Protein AF-A0A2V8IZF3-F1 (afdb_monomer)

Radius of gyration: 11.46 Å; Cα contacts (8 Å, |Δi|>4): 64; chains: 1; bounding box: 27×19×30 Å

pLDDT: mean 77.33, std 10.89, range [47.0, 90.44]

Structure (mmCIF, N/CA/C/O backbone):
data_AF-A0A2V8IZF3-F1
#
_entry.id   AF-A0A2V8IZF3-F1
#
loop_
_atom_site.group_PDB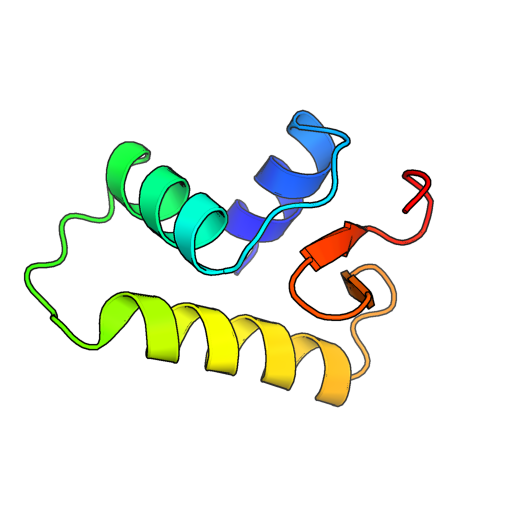
_atom_site.id
_atom_site.type_symbol
_atom_site.label_atom_id
_atom_site.label_alt_id
_atom_site.label_comp_id
_atom_site.label_asym_id
_atom_site.label_entity_id
_atom_site.label_seq_id
_atom_site.pdbx_PDB_ins_code
_atom_site.Cartn_x
_atom_site.Cartn_y
_atom_site.Cartn_z
_atom_site.occupancy
_atom_site.B_iso_or_equiv
_atom_site.auth_seq_id
_atom_site.auth_comp_id
_atom_site.auth_asym_id
_atom_site.auth_atom_id
_atom_site.pdbx_PDB_model_num
ATOM 1 N N . MET A 1 1 ? -4.233 -9.911 -0.097 1.00 55.25 1 MET A N 1
ATOM 2 C CA . MET A 1 1 ? -3.250 -9.106 -0.861 1.00 55.25 1 MET A CA 1
ATOM 3 C C . MET A 1 1 ? -3.641 -8.948 -2.329 1.00 55.25 1 MET A C 1
ATOM 5 O O . MET A 1 1 ? -3.515 -7.843 -2.836 1.00 55.25 1 MET A O 1
ATOM 9 N N . GLU A 1 2 ? -4.205 -9.975 -2.974 1.00 59.84 2 GLU A N 1
ATOM 10 C CA . GLU A 1 2 ? -4.708 -9.934 -4.366 1.00 59.84 2 GLU A CA 1
ATOM 11 C C . GLU A 1 2 ? -5.590 -8.717 -4.720 1.00 59.84 2 GLU A C 1
ATOM 13 O O . GLU A 1 2 ? -5.440 -8.115 -5.783 1.00 59.84 2 GLU A O 1
ATOM 18 N N . ALA A 1 3 ? -6.465 -8.283 -3.806 1.00 61.00 3 ALA A N 1
ATOM 19 C CA . ALA A 1 3 ? -7.363 -7.146 -4.034 1.00 61.00 3 ALA A CA 1
ATOM 20 C C . ALA A 1 3 ? -6.634 -5.804 -4.254 1.00 61.00 3 ALA A C 1
ATOM 22 O O . ALA A 1 3 ? -7.097 -4.976 -5.039 1.00 61.00 3 ALA A O 1
ATOM 23 N N . ALA A 1 4 ? -5.488 -5.592 -3.597 1.00 59.50 4 ALA A N 1
ATOM 24 C CA . ALA A 1 4 ? -4.718 -4.354 -3.726 1.00 59.50 4 ALA A CA 1
ATOM 25 C C . ALA A 1 4 ? -3.991 -4.281 -5.078 1.00 59.50 4 ALA A C 1
ATOM 27 O O . ALA A 1 4 ? -3.978 -3.231 -5.717 1.00 59.50 4 ALA A O 1
ATOM 28 N N . LYS A 1 5 ? -3.457 -5.414 -5.556 1.00 62.34 5 LYS A N 1
ATOM 29 C CA . LYS A 1 5 ? -2.809 -5.511 -6.872 1.00 62.34 5 LYS A CA 1
ATOM 30 C C . LYS A 1 5 ? -3.801 -5.306 -8.012 1.00 62.34 5 LYS A C 1
ATOM 32 O O . LYS A 1 5 ? -3.527 -4.543 -8.935 1.00 62.34 5 LYS A O 1
ATOM 37 N N . ARG A 1 6 ? -4.980 -5.939 -7.925 1.00 65.75 6 ARG A N 1
ATOM 38 C CA . ARG A 1 6 ? -6.050 -5.783 -8.924 1.00 65.75 6 ARG A CA 1
ATOM 39 C C . ARG A 1 6 ? -6.508 -4.329 -9.028 1.00 65.75 6 ARG A C 1
ATOM 41 O O . ARG A 1 6 ? -6.667 -3.822 -10.129 1.00 65.75 6 ARG A O 1
ATOM 48 N N . TRP A 1 7 ? -6.626 -3.642 -7.892 1.00 63.06 7 TRP A N 1
ATOM 49 C CA . TRP A 1 7 ? -6.981 -2.226 -7.872 1.00 63.06 7 TRP A CA 1
ATOM 50 C C . TRP A 1 7 ? -5.903 -1.320 -8.468 1.00 63.06 7 TRP A C 1
ATOM 52 O O . TRP A 1 7 ? -6.217 -0.440 -9.264 1.00 63.06 7 TRP A O 1
ATOM 62 N N . LEU A 1 8 ? -4.631 -1.543 -8.127 1.00 61.69 8 LEU A N 1
ATOM 63 C CA . LEU A 1 8 ? -3.535 -0.774 -8.715 1.00 61.69 8 LEU A CA 1
ATOM 6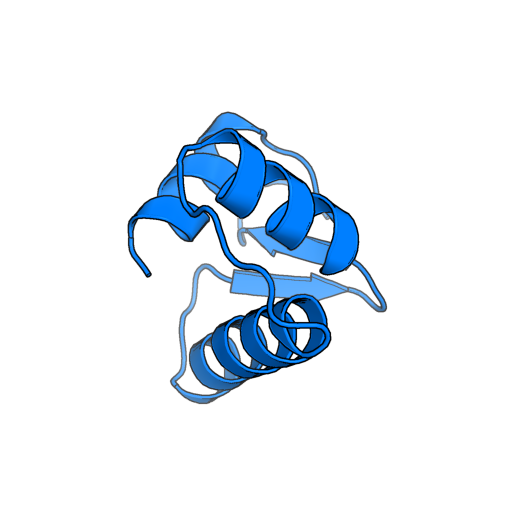4 C C . LEU A 1 8 ? -3.455 -0.971 -10.242 1.00 61.69 8 LEU A C 1
ATOM 66 O O . LEU A 1 8 ? -3.191 -0.004 -10.954 1.00 61.69 8 LEU A O 1
ATOM 70 N N . ARG A 1 9 ? -3.755 -2.179 -10.754 1.00 64.94 9 ARG A N 1
ATOM 71 C CA . ARG A 1 9 ? -3.885 -2.425 -12.204 1.00 64.94 9 ARG A CA 1
ATOM 72 C C . ARG A 1 9 ? -5.075 -1.685 -12.821 1.00 64.94 9 ARG A C 1
ATOM 74 O O . ARG A 1 9 ? -4.925 -1.131 -13.901 1.00 64.94 9 ARG A O 1
ATOM 81 N N . GLU A 1 10 ? -6.228 -1.653 -12.150 1.00 62.78 10 GLU A N 1
ATOM 82 C CA . GLU A 1 10 ? -7.435 -0.950 -12.625 1.00 62.78 10 GLU A CA 1
ATOM 83 C C . GLU A 1 10 ? -7.280 0.579 -12.632 1.00 62.78 10 GLU A C 1
ATOM 85 O O . GLU A 1 10 ? -7.846 1.251 -13.488 1.00 62.78 10 GLU A O 1
ATOM 90 N N . GLN A 1 11 ? -6.540 1.149 -11.676 1.00 64.62 11 GLN A N 1
ATOM 91 C CA . GLN A 1 11 ? -6.410 2.604 -11.535 1.00 64.62 11 GLN A CA 1
ATOM 92 C C . GLN A 1 11 ? -5.327 3.221 -12.417 1.00 64.62 11 GLN A C 1
ATOM 94 O O . GLN A 1 11 ? -5.400 4.413 -12.718 1.00 64.62 11 GLN A O 1
ATOM 99 N N . GLY A 1 12 ? -4.301 2.449 -12.785 1.00 62.22 12 GLY A N 1
ATOM 100 C CA . GLY A 1 12 ? -3.251 2.895 -13.699 1.00 62.22 12 GLY A CA 1
ATOM 101 C C . GLY A 1 12 ? -2.415 4.093 -13.223 1.00 62.22 12 GLY A C 1
ATOM 102 O O . GLY A 1 12 ? -1.730 4.708 -14.034 1.00 62.22 12 GLY A O 1
ATOM 103 N N . LYS A 1 13 ? -2.492 4.471 -11.938 1.00 69.12 13 LYS A N 1
ATOM 104 C CA . LYS A 1 13 ? -1.843 5.669 -11.384 1.00 69.12 13 LYS A CA 1
ATOM 105 C C . LYS A 1 13 ? -1.164 5.370 -10.046 1.00 69.12 13 LYS A C 1
ATOM 107 O O . LYS A 1 13 ? -1.756 4.656 -9.232 1.00 69.12 13 LYS A O 1
ATOM 112 N N . PRO A 1 14 ? 0.019 5.948 -9.779 1.00 77.06 14 PRO A N 1
ATOM 113 C CA . PRO A 1 14 ? 0.655 5.860 -8.472 1.00 77.06 14 PRO A CA 1
ATOM 114 C C . PRO A 1 14 ? -0.201 6.522 -7.385 1.00 77.06 14 PRO A C 1
ATOM 116 O O . PRO A 1 14 ? -0.798 7.574 -7.614 1.00 77.06 14 PRO A O 1
ATOM 119 N N . ARG A 1 15 ? -0.264 5.924 -6.192 1.00 82.88 15 ARG A N 1
ATOM 120 C CA . ARG A 1 15 ? -1.103 6.392 -5.075 1.00 82.88 15 ARG A CA 1
ATOM 121 C C . ARG A 1 15 ? -0.370 6.344 -3.748 1.00 82.88 15 ARG A C 1
ATOM 123 O O . ARG A 1 15 ? 0.506 5.514 -3.525 1.00 82.88 15 ARG A O 1
ATOM 130 N N . THR A 1 16 ? -0.745 7.222 -2.832 1.00 87.88 16 THR A N 1
ATOM 131 C CA . THR A 1 16 ? -0.212 7.208 -1.469 1.00 87.88 16 THR A CA 1
ATOM 132 C C . THR A 1 16 ? -0.791 6.053 -0.651 1.00 87.88 16 THR A C 1
ATOM 134 O O . THR A 1 16 ? -1.880 5.549 -0.926 1.00 87.88 16 THR A O 1
ATOM 137 N N . THR A 1 17 ? -0.095 5.660 0.419 1.00 88.12 17 THR A N 1
ATOM 138 C CA . THR A 1 17 ? -0.612 4.668 1.380 1.00 88.12 17 THR A CA 1
ATOM 139 C C . THR A 1 17 ? -1.997 5.051 1.913 1.00 88.12 17 THR A C 1
ATOM 141 O O . THR A 1 17 ? -2.846 4.183 2.091 1.00 88.12 17 THR A O 1
ATOM 144 N N . SER A 1 18 ? -2.232 6.341 2.172 1.00 86.94 18 SER A N 1
ATOM 145 C CA . SER A 1 18 ? -3.512 6.836 2.688 1.00 86.94 18 SER A CA 1
ATOM 146 C C . SER A 1 18 ? -4.646 6.653 1.683 1.00 86.94 18 SER A C 1
ATOM 148 O O . SER A 1 18 ? -5.719 6.203 2.072 1.00 86.94 18 SER A O 1
ATOM 150 N N . GLU A 1 19 ? -4.405 6.941 0.401 1.00 85.94 19 GLU A N 1
ATOM 151 C CA . GLU A 1 19 ? -5.388 6.706 -0.664 1.00 85.94 19 GLU A CA 1
ATOM 152 C C . GLU A 1 19 ? -5.690 5.214 -0.813 1.00 85.94 19 GLU A C 1
ATOM 154 O O . GLU A 1 19 ? -6.853 4.824 -0.807 1.00 85.94 19 GLU A O 1
ATOM 159 N N . ILE A 1 20 ? -4.654 4.369 -0.843 1.00 85.81 20 ILE A N 1
ATOM 160 C CA . ILE A 1 20 ? -4.818 2.910 -0.915 1.00 85.81 20 ILE A CA 1
ATOM 161 C C . ILE A 1 20 ? -5.634 2.405 0.279 1.00 85.81 20 ILE A C 1
ATOM 163 O O . ILE A 1 20 ? -6.550 1.603 0.118 1.00 85.81 20 ILE A O 1
ATOM 167 N N . ALA A 1 21 ? -5.340 2.892 1.485 1.00 86.62 21 ALA A N 1
ATOM 168 C CA . ALA A 1 21 ? -6.091 2.536 2.678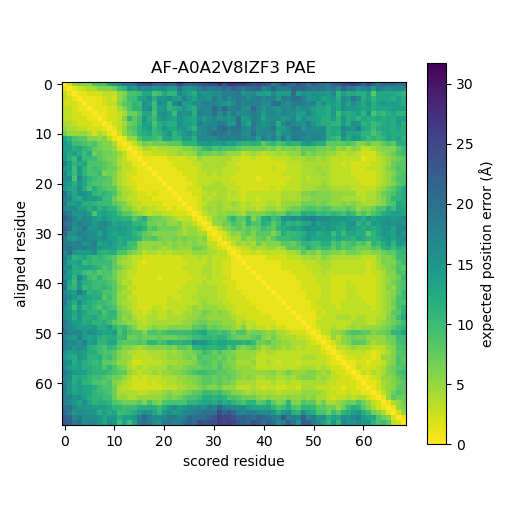 1.00 86.62 21 ALA A CA 1
ATOM 169 C C . ALA A 1 21 ? -7.554 3.010 2.607 1.00 86.62 21 ALA A C 1
ATOM 171 O O . ALA A 1 21 ? -8.444 2.253 2.990 1.00 86.62 21 ALA A O 1
ATOM 172 N N . SER A 1 22 ? -7.825 4.220 2.104 1.00 85.62 22 SER A N 1
ATOM 173 C CA . SER A 1 22 ? -9.201 4.705 1.915 1.00 85.62 22 SER A CA 1
ATOM 174 C C . SER A 1 22 ? -9.972 3.794 0.971 1.00 85.62 22 SER A C 1
ATOM 176 O O . SER A 1 22 ? -11.035 3.296 1.329 1.00 85.62 22 SER A O 1
ATOM 178 N N . THR A 1 23 ? -9.386 3.453 -0.176 1.00 83.00 23 THR A N 1
ATOM 179 C CA . THR A 1 23 ? -10.046 2.580 -1.148 1.00 83.00 23 THR A CA 1
ATOM 180 C C . THR A 1 23 ? -10.266 1.166 -0.611 1.00 83.00 23 THR A C 1
ATOM 182 O O . THR A 1 23 ? -11.310 0.569 -0.866 1.00 83.00 23 THR A O 1
ATOM 185 N N . ILE A 1 24 ? -9.333 0.612 0.174 1.00 82.62 24 ILE A N 1
ATOM 186 C CA . ILE A 1 24 ? -9.547 -0.694 0.819 1.00 82.62 24 ILE A CA 1
ATOM 187 C C . ILE A 1 24 ? -10.738 -0.632 1.791 1.00 82.62 24 ILE A C 1
ATOM 189 O O . ILE A 1 24 ? -11.518 -1.582 1.847 1.00 82.62 24 ILE A O 1
ATOM 193 N N . ARG A 1 25 ? -10.917 0.481 2.518 1.00 81.88 25 ARG A N 1
ATOM 194 C CA . ARG A 1 25 ? -12.096 0.681 3.378 1.00 81.88 25 ARG A CA 1
ATOM 195 C C . ARG A 1 25 ? -13.380 0.800 2.567 1.00 81.88 25 ARG A C 1
ATOM 197 O O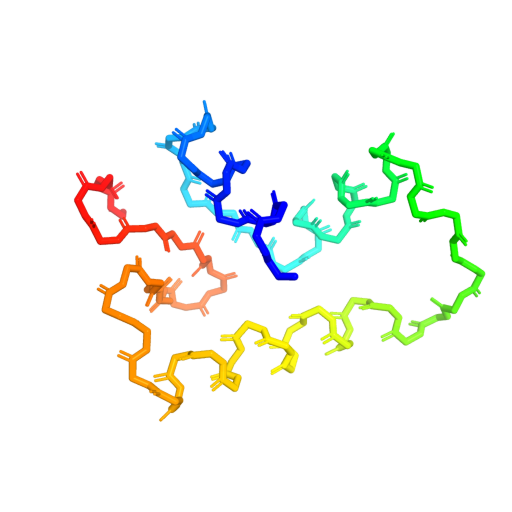 . ARG A 1 25 ? -14.342 0.103 2.864 1.00 81.88 25 ARG A O 1
ATOM 204 N N . GLU A 1 26 ? -13.375 1.634 1.532 1.00 79.38 26 GLU A N 1
ATOM 205 C CA . GLU A 1 26 ? -14.524 1.860 0.643 1.00 79.38 26 GLU A CA 1
ATOM 206 C C . GLU A 1 26 ? -14.973 0.576 -0.070 1.00 79.38 26 GLU A C 1
ATOM 208 O O . GLU A 1 26 ? -16.157 0.392 -0.327 1.00 79.38 26 GLU A O 1
ATOM 213 N N . ARG A 1 27 ? -14.047 -0.355 -0.338 1.00 75.44 27 ARG A N 1
ATOM 214 C CA . ARG A 1 27 ? -14.334 -1.670 -0.937 1.00 75.44 27 ARG A CA 1
ATOM 215 C C . ARG A 1 27 ? -14.837 -2.727 0.059 1.00 75.44 27 ARG A C 1
ATOM 217 O O . ARG A 1 27 ? -14.926 -3.896 -0.306 1.00 75.44 27 ARG A O 1
ATOM 224 N N . GLY A 1 28 ? -15.176 -2.340 1.290 1.00 71.19 28 GLY A N 1
ATOM 225 C CA . GLY A 1 28 ? -15.868 -3.204 2.255 1.00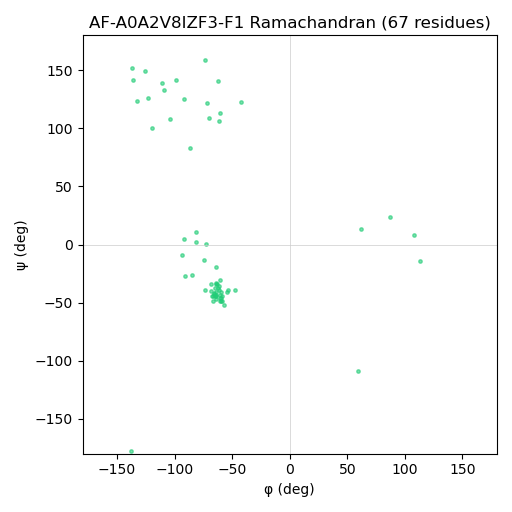 71.19 28 GLY A CA 1
ATOM 226 C C . GLY A 1 28 ? -15.020 -3.697 3.429 1.00 71.19 28 GLY A C 1
ATOM 227 O O . GLY A 1 28 ? -15.492 -4.517 4.211 1.00 71.19 28 GLY A O 1
ATOM 228 N N . VAL A 1 29 ? -13.786 -3.205 3.601 1.00 71.94 29 VAL A N 1
ATOM 229 C CA . VAL A 1 29 ? -13.021 -3.455 4.835 1.00 71.94 29 VAL A CA 1
ATOM 230 C C . VAL A 1 29 ? -13.377 -2.387 5.865 1.00 71.94 29 VAL A C 1
ATOM 232 O O . VAL A 1 29 ? -12.670 -1.391 6.042 1.00 71.94 29 VAL A O 1
ATOM 235 N N . GLU A 1 30 ? -14.480 -2.596 6.577 1.00 68.88 30 GLU A N 1
ATOM 236 C CA . GLU A 1 30 ? -14.830 -1.753 7.717 1.00 68.88 30 GLU A CA 1
ATOM 237 C C . GLU A 1 30 ? -13.867 -2.024 8.876 1.00 68.88 30 GLU A C 1
ATOM 239 O O . GLU A 1 30 ? -13.877 -3.071 9.521 1.00 68.88 30 GLU A O 1
ATOM 244 N N . THR A 1 31 ? -12.986 -1.065 9.152 1.00 75.25 31 THR A N 1
ATOM 245 C CA . THR A 1 31 ? -12.036 -1.157 10.260 1.00 75.25 31 THR A CA 1
ATOM 246 C C . THR A 1 31 ? -12.021 0.130 11.064 1.00 75.25 31 THR A C 1
ATOM 248 O O . THR A 1 31 ? -11.734 1.214 10.557 1.00 75.25 31 THR A O 1
ATOM 251 N N . LYS A 1 32 ? -12.283 -0.001 12.367 1.00 76.88 32 LYS A N 1
ATOM 252 C CA . LYS A 1 32 ? -12.193 1.096 13.344 1.00 76.88 32 LYS A CA 1
ATOM 253 C C . LYS A 1 32 ? -10.752 1.338 13.815 1.00 76.88 32 LYS A C 1
ATOM 255 O O . LYS A 1 32 ? -10.505 2.183 14.674 1.00 76.88 32 LYS A O 1
ATOM 260 N N . SER A 1 33 ? -9.782 0.590 13.280 1.00 79.25 33 SER A N 1
ATOM 261 C CA . SER A 1 33 ? -8.390 0.671 13.713 1.00 79.25 33 SER A CA 1
ATOM 262 C C . SER A 1 33 ? -7.732 1.972 13.258 1.00 79.25 33 SER A C 1
ATOM 264 O O . SER A 1 33 ? -7.579 2.240 12.062 1.00 79.25 33 SER A O 1
ATOM 266 N N . LYS A 1 34 ? -7.230 2.743 14.229 1.00 80.25 34 LYS A N 1
ATOM 267 C CA . LYS A 1 34 ? -6.370 3.913 13.982 1.00 80.25 34 LYS A CA 1
ATOM 268 C C . LYS A 1 34 ? -5.033 3.530 13.334 1.00 80.25 34 LYS A C 1
ATOM 270 O O . LYS A 1 34 ? -4.385 4.372 12.725 1.00 80.25 34 LYS A O 1
ATOM 275 N N . ARG A 1 35 ? -4.624 2.258 13.436 1.00 86.50 35 ARG A N 1
ATOM 276 C CA . ARG A 1 35 ? -3.366 1.736 12.874 1.00 86.50 35 ARG A CA 1
ATOM 277 C C . ARG A 1 35 ? -3.507 1.178 11.461 1.00 86.50 35 ARG A C 1
ATOM 279 O O . ARG A 1 35 ? -2.535 0.672 10.918 1.00 86.50 35 ARG A O 1
ATOM 286 N N . PHE A 1 36 ? -4.680 1.303 10.847 1.00 86.19 36 PHE A N 1
ATOM 287 C CA . PHE A 1 36 ? -4.936 0.699 9.546 1.00 86.19 36 PHE A CA 1
ATOM 288 C C . PHE A 1 36 ? -3.995 1.194 8.437 1.00 86.19 36 PHE A C 1
ATOM 290 O O . PHE A 1 36 ? -3.414 0.380 7.728 1.00 86.19 36 PHE A O 1
ATOM 297 N N . VAL A 1 37 ? -3.773 2.508 8.324 1.00 87.69 37 VAL A N 1
ATOM 298 C CA . VAL A 1 37 ? -2.843 3.077 7.327 1.00 87.69 37 VAL A CA 1
ATOM 299 C C . VAL A 1 37 ? -1.401 2.566 7.536 1.00 87.69 37 VAL A C 1
ATOM 301 O O . VAL A 1 37 ? -0.814 2.074 6.572 1.00 87.69 37 VAL A O 1
ATOM 304 N N . PRO A 1 38 ? -0.830 2.583 8.763 1.00 89.56 38 PRO A N 1
ATOM 305 C CA . PRO A 1 38 ? 0.444 1.918 9.053 1.00 89.56 38 PR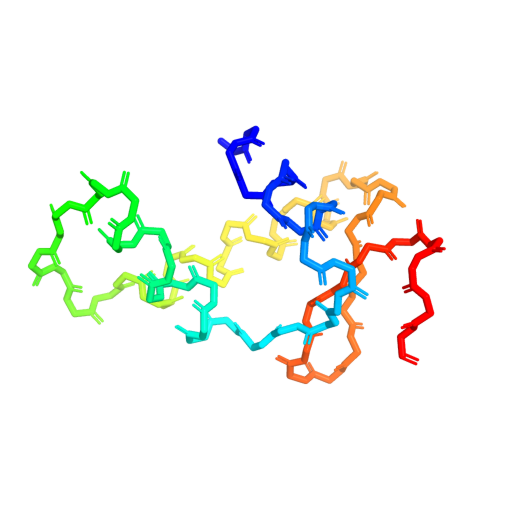O A CA 1
ATOM 306 C C . PRO A 1 38 ? 0.483 0.430 8.683 1.00 89.56 38 PRO A C 1
ATOM 308 O O . PRO A 1 38 ? 1.484 -0.042 8.149 1.00 89.56 38 PRO A O 1
ATOM 311 N N . THR A 1 39 ? -0.596 -0.315 8.933 1.00 89.38 39 THR A N 1
ATOM 312 C CA . THR A 1 39 ? -0.686 -1.732 8.558 1.00 89.38 39 THR A CA 1
ATOM 313 C C . THR A 1 39 ? -0.644 -1.910 7.041 1.00 89.38 39 THR A C 1
ATOM 315 O O . THR A 1 39 ? 0.097 -2.763 6.556 1.00 89.38 39 THR A O 1
ATOM 318 N N . VAL A 1 40 ? -1.373 -1.087 6.281 1.00 88.31 40 VAL A N 1
ATOM 319 C CA . VAL A 1 40 ? -1.334 -1.090 4.807 1.00 88.31 40 VAL A CA 1
ATOM 320 C C . VAL A 1 40 ? 0.075 -0.775 4.303 1.00 88.31 40 VAL A C 1
ATOM 322 O O . VAL A 1 40 ? 0.578 -1.481 3.433 1.00 88.31 40 VAL A O 1
ATOM 325 N N . TYR A 1 41 ? 0.754 0.213 4.894 1.00 89.12 41 TYR A N 1
ATOM 326 C CA . TYR A 1 41 ? 2.152 0.511 4.573 1.00 89.12 41 TYR A CA 1
ATOM 327 C C . TYR A 1 41 ? 3.061 -0.703 4.789 1.00 89.12 41 TYR A C 1
ATOM 329 O O . TYR A 1 41 ? 3.790 -1.084 3.878 1.00 89.12 41 TYR A O 1
ATOM 337 N N . ALA A 1 42 ? 3.007 -1.317 5.975 1.00 90.44 42 ALA A N 1
ATOM 338 C CA . ALA A 1 42 ? 3.851 -2.462 6.308 1.00 90.44 42 ALA A CA 1
ATOM 339 C C . ALA A 1 42 ? 3.579 -3.650 5.374 1.00 90.44 42 ALA A C 1
ATOM 341 O O . ALA A 1 42 ? 4.504 -4.296 4.901 1.00 90.44 42 ALA A O 1
ATOM 342 N N . THR A 1 43 ? 2.309 -3.876 5.039 1.00 88.62 43 THR A N 1
ATOM 343 C CA . THR A 1 43 ? 1.869 -4.911 4.095 1.00 88.62 43 THR A CA 1
ATOM 344 C C . THR A 1 43 ? 2.498 -4.716 2.713 1.00 88.62 43 THR A C 1
ATOM 346 O O . THR A 1 43 ? 3.062 -5.655 2.156 1.00 88.62 43 THR A O 1
ATOM 349 N N . LEU A 1 44 ? 2.440 -3.495 2.171 1.00 86.38 44 LEU A N 1
ATOM 350 C CA . LEU A 1 44 ? 3.023 -3.161 0.867 1.00 86.38 44 LEU A CA 1
ATOM 351 C C . LEU A 1 44 ? 4.556 -3.198 0.899 1.00 86.38 44 LEU A C 1
ATOM 353 O O . LEU A 1 44 ? 5.190 -3.696 -0.026 1.00 86.38 44 LEU A O 1
ATOM 357 N N . HIS A 1 45 ? 5.163 -2.707 1.978 1.00 88.19 45 HIS A N 1
ATOM 358 C CA . HIS A 1 45 ? 6.613 -2.705 2.135 1.00 88.19 45 HIS A CA 1
ATOM 359 C C . HIS A 1 45 ? 7.183 -4.122 2.214 1.00 88.19 45 HIS A C 1
ATOM 361 O O . HIS A 1 45 ? 8.152 -4.431 1.522 1.00 88.19 45 HIS A O 1
ATOM 367 N N . ASN A 1 46 ? 6.536 -4.994 2.987 1.00 88.81 46 ASN A N 1
ATOM 368 C CA . ASN A 1 46 ? 6.921 -6.394 3.099 1.00 88.81 46 ASN A CA 1
ATOM 369 C C . ASN A 1 46 ? 6.766 -7.130 1.763 1.00 88.81 46 ASN A C 1
ATOM 371 O O . ASN A 1 46 ? 7.582 -7.990 1.465 1.00 88.81 46 ASN A O 1
ATOM 375 N N . ALA A 1 47 ? 5.775 -6.777 0.936 1.00 83.81 47 ALA A N 1
ATOM 376 C CA . ALA A 1 47 ? 5.634 -7.353 -0.401 1.00 83.81 47 ALA A CA 1
ATOM 377 C C . ALA A 1 47 ? 6.827 -7.002 -1.311 1.00 83.81 47 ALA A C 1
ATOM 379 O O . ALA A 1 47 ? 7.379 -7.891 -1.953 1.00 83.81 47 ALA A O 1
ATOM 380 N N . ILE A 1 48 ? 7.295 -5.744 -1.304 1.00 85.06 48 ILE A N 1
ATOM 381 C CA . ILE A 1 48 ? 8.524 -5.365 -2.031 1.00 85.06 48 ILE A CA 1
ATOM 382 C C . ILE A 1 48 ? 9.727 -6.150 -1.502 1.00 85.06 48 ILE A C 1
ATOM 384 O O . ILE A 1 48 ? 10.500 -6.686 -2.291 1.00 85.06 48 ILE A O 1
ATOM 388 N N . GLN A 1 49 ? 9.887 -6.239 -0.177 1.00 85.38 49 GLN A N 1
ATOM 389 C CA . GLN A 1 49 ? 11.001 -6.984 0.423 1.00 85.38 49 GLN A CA 1
ATOM 390 C C . GLN A 1 49 ? 10.952 -8.483 0.110 1.00 85.38 49 GLN A C 1
ATOM 392 O O . GLN A 1 49 ? 11.996 -9.100 -0.069 1.00 85.38 49 GLN A O 1
ATOM 397 N N . ALA A 1 50 ? 9.753 -9.054 -0.010 1.00 85.75 50 ALA A N 1
ATOM 398 C CA . ALA A 1 50 ? 9.542 -10.432 -0.442 1.00 85.75 50 ALA A CA 1
ATO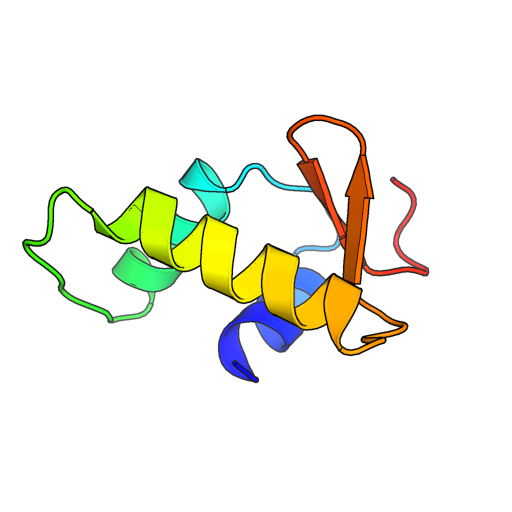M 399 C C . ALA A 1 50 ? 9.801 -10.647 -1.947 1.00 85.75 50 ALA A C 1
ATOM 401 O O . ALA A 1 50 ? 9.662 -11.767 -2.433 1.00 85.75 50 ALA A O 1
ATOM 402 N N . GLY A 1 51 ? 10.186 -9.599 -2.682 1.00 80.19 51 GLY A N 1
ATOM 403 C CA . GLY A 1 51 ? 10.571 -9.684 -4.086 1.00 80.19 51 GLY A CA 1
ATOM 404 C C . GLY A 1 51 ? 9.407 -9.566 -5.063 1.00 80.19 51 GLY A C 1
ATOM 405 O O . GLY A 1 51 ? 9.532 -10.050 -6.182 1.00 80.19 51 GLY A O 1
ATOM 406 N N . ASP A 1 52 ? 8.289 -8.945 -4.672 1.00 79.06 52 ASP A N 1
ATOM 407 C CA . ASP A 1 52 ? 7.154 -8.715 -5.569 1.00 79.06 52 ASP A CA 1
ATOM 408 C C . ASP A 1 52 ? 7.575 -7.822 -6.753 1.00 79.06 52 ASP A C 1
ATOM 410 O O . ASP A 1 52 ? 7.782 -6.618 -6.573 1.00 79.06 52 ASP A O 1
ATOM 414 N N . PRO A 1 53 ? 7.727 -8.380 -7.969 1.00 73.31 53 PRO A N 1
ATOM 415 C CA . PRO A 1 53 ? 8.337 -7.664 -9.086 1.00 73.31 53 PRO A CA 1
ATOM 416 C C . PRO A 1 53 ? 7.405 -6.600 -9.670 1.00 73.31 53 PRO A C 1
ATOM 418 O O . PRO A 1 53 ? 7.843 -5.767 -10.467 1.00 73.31 53 PRO A O 1
ATOM 421 N N . GLU A 1 54 ? 6.125 -6.637 -9.300 1.00 78.88 54 GLU A N 1
ATO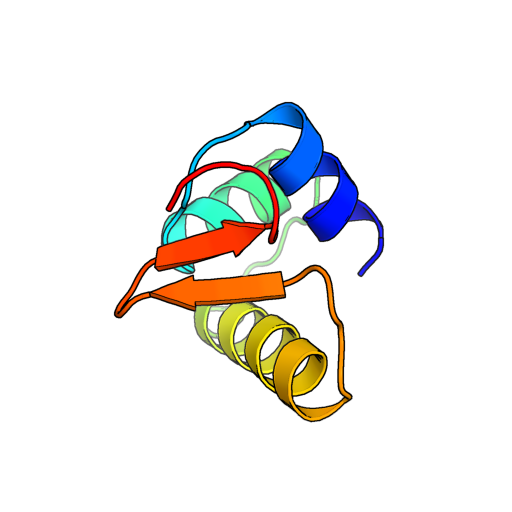M 422 C CA . GLU A 1 54 ? 5.108 -5.738 -9.816 1.00 78.88 54 GLU A CA 1
ATOM 423 C C . GLU A 1 54 ? 4.960 -4.488 -8.964 1.00 78.88 54 GLU A C 1
ATOM 425 O O . GLU A 1 54 ? 4.567 -3.466 -9.503 1.00 78.88 54 GLU A O 1
ATOM 430 N N . LEU A 1 55 ? 5.266 -4.522 -7.666 1.00 81.00 55 LEU A N 1
ATOM 431 C CA . LEU A 1 55 ? 5.042 -3.385 -6.777 1.00 81.00 55 LEU A CA 1
ATOM 432 C C . LEU A 1 55 ? 6.288 -2.498 -6.704 1.00 81.00 55 LEU A C 1
ATOM 434 O O . LEU A 1 55 ? 7.375 -2.947 -6.353 1.00 81.00 55 LEU A O 1
ATOM 438 N N . VAL A 1 56 ? 6.123 -1.208 -6.984 1.00 83.31 56 VAL A N 1
ATOM 439 C CA . VAL A 1 56 ? 7.208 -0.221 -6.914 1.00 83.31 56 VAL A CA 1
ATOM 440 C C . VAL A 1 56 ? 6.817 0.940 -6.017 1.00 83.31 56 VAL A C 1
ATOM 442 O O . VAL A 1 56 ? 5.646 1.310 -5.914 1.00 83.31 56 VAL A O 1
ATOM 445 N N . ARG A 1 57 ? 7.812 1.539 -5.362 1.00 83.81 57 ARG A N 1
ATOM 446 C CA . ARG A 1 57 ? 7.625 2.714 -4.512 1.00 83.81 57 ARG A CA 1
ATOM 447 C C . ARG A 1 57 ? 8.509 3.856 -4.996 1.00 83.81 57 ARG A C 1
ATOM 449 O O . ARG A 1 57 ? 9.722 3.696 -5.072 1.00 83.81 57 ARG A O 1
ATOM 456 N N . ASN A 1 58 ? 7.903 5.015 -5.240 1.00 82.38 58 ASN A N 1
ATOM 457 C CA . ASN A 1 58 ? 8.594 6.265 -5.543 1.00 82.38 58 ASN A CA 1
ATOM 458 C C . ASN A 1 58 ? 8.245 7.309 -4.473 1.00 82.38 58 ASN A C 1
ATOM 460 O O . ASN A 1 58 ? 7.152 7.881 -4.452 1.00 82.38 58 ASN A O 1
ATOM 464 N N . GLY A 1 59 ? 9.146 7.501 -3.509 1.00 84.19 59 GLY A N 1
ATOM 465 C CA . GLY A 1 59 ? 8.916 8.383 -2.365 1.00 84.19 59 GLY A CA 1
ATOM 466 C C . GLY A 1 59 ? 7.701 7.965 -1.523 1.00 84.19 59 GLY A C 1
ATOM 467 O O . GLY A 1 59 ? 7.739 6.971 -0.788 1.00 84.19 59 GLY A O 1
ATOM 468 N N . LYS A 1 60 ? 6.622 8.755 -1.593 1.00 84.19 60 LYS A N 1
ATOM 469 C CA . LYS A 1 60 ? 5.351 8.501 -0.882 1.00 84.19 60 LYS A CA 1
ATOM 470 C C . LYS A 1 60 ? 4.325 7.729 -1.718 1.00 84.19 60 LYS A C 1
ATOM 472 O O . LYS A 1 60 ? 3.290 7.344 -1.175 1.00 84.19 60 LYS A O 1
ATOM 477 N N . LEU A 1 61 ? 4.595 7.531 -3.007 1.00 85.12 61 LEU A N 1
ATOM 478 C CA . LEU A 1 61 ? 3.685 6.901 -3.953 1.00 85.12 61 LEU A CA 1
ATOM 479 C C . LEU A 1 61 ? 4.043 5.429 -4.152 1.00 85.12 61 LEU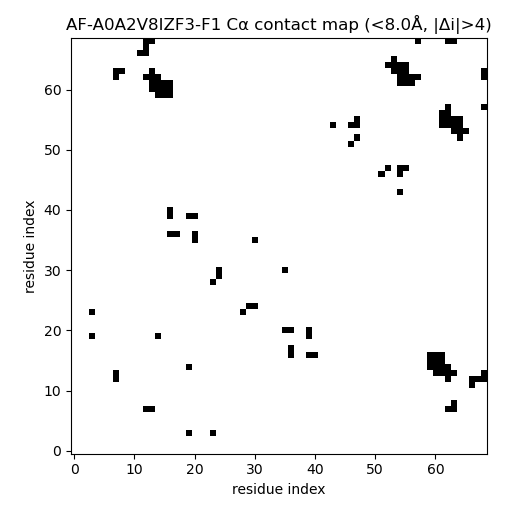 A C 1
ATOM 481 O O . LEU A 1 61 ? 5.216 5.059 -4.226 1.00 85.12 61 LEU A O 1
ATOM 485 N N . TRP A 1 62 ? 3.010 4.609 -4.263 1.00 85.25 62 TRP A N 1
ATOM 486 C CA . TRP A 1 62 ? 3.057 3.207 -4.645 1.00 85.25 62 TRP A CA 1
ATOM 487 C C . TRP A 1 62 ? 2.465 3.069 -6.037 1.00 85.25 62 TRP A C 1
ATOM 489 O O . TRP A 1 62 ? 1.394 3.610 -6.307 1.00 85.25 62 TRP A O 1
ATOM 499 N N . GLY A 1 63 ? 3.148 2.341 -6.905 1.00 82.62 63 GLY A N 1
ATOM 500 C CA . GLY A 1 63 ? 2.710 2.071 -8.267 1.00 82.62 63 GLY A CA 1
ATOM 501 C C . GLY A 1 63 ? 2.966 0.622 -8.646 1.00 82.62 63 GLY A C 1
ATOM 502 O O . GLY A 1 63 ? 3.454 -0.171 -7.833 1.00 82.62 63 GLY A O 1
ATOM 503 N N . LEU A 1 64 ? 2.649 0.294 -9.897 1.00 79.31 64 LEU A N 1
ATOM 504 C CA . LEU A 1 64 ? 2.998 -0.990 -10.488 1.00 79.31 64 LEU A CA 1
ATOM 505 C C . LEU A 1 64 ? 4.065 -0.821 -11.566 1.00 79.31 64 LEU A C 1
ATOM 507 O O . LEU A 1 64 ? 3.996 0.096 -12.381 1.00 79.31 64 LEU A O 1
ATOM 511 N N . LYS A 1 65 ? 5.038 -1.731 -11.597 1.00 66.50 65 LYS A N 1
ATOM 512 C CA . LYS A 1 65 ? 6.071 -1.798 -12.628 1.00 66.50 65 LYS A CA 1
ATOM 513 C C . LYS A 1 65 ? 5.394 -2.028 -13.987 1.00 66.50 65 LYS A C 1
ATOM 515 O O . LYS A 1 65 ? 4.785 -3.069 -14.201 1.00 66.50 65 LYS A O 1
ATOM 520 N N . GLY A 1 66 ? 5.474 -1.042 -14.884 1.00 64.38 66 GLY A N 1
ATOM 521 C CA . GLY A 1 66 ? 4.839 -1.066 -16.214 1.00 64.38 66 GLY A CA 1
ATOM 522 C C . GLY A 1 66 ? 3.708 -0.049 -16.407 1.00 64.38 66 GLY A C 1
ATOM 523 O O . GLY A 1 66 ? 3.349 0.246 -17.542 1.00 64.38 66 GLY A O 1
ATOM 524 N N . LEU A 1 67 ? 3.198 0.543 -15.325 1.00 60.62 67 LEU A N 1
ATOM 525 C CA . LEU A 1 67 ? 2.366 1.745 -15.359 1.00 60.62 67 LEU A CA 1
ATOM 526 C C . LEU A 1 67 ? 3.256 2.905 -14.916 1.00 60.62 67 LEU A C 1
ATOM 528 O O . LEU A 1 67 ? 3.668 2.940 -13.758 1.00 60.62 67 LEU A O 1
ATOM 532 N N . SER A 1 68 ? 3.636 3.772 -15.859 1.00 47.00 68 SER A N 1
ATOM 533 C CA . SER A 1 68 ? 4.604 4.858 -15.655 1.00 47.00 68 SER A CA 1
ATOM 534 C C . SER A 1 68 ? 4.386 5.586 -14.321 1.00 47.00 68 SER A C 1
ATOM 536 O O . SER A 1 68 ? 3.281 6.056 -14.038 1.00 47.00 68 SER A O 1
ATOM 538 N N . LEU A 1 69 ? 5.446 5.606 -13.504 1.00 50.78 69 LEU A N 1
ATOM 539 C CA . LEU A 1 69 ? 5.532 6.265 -12.196 1.00 50.78 69 LEU A CA 1
ATOM 540 C C . LEU A 1 69 ? 5.642 7.784 -12.327 1.00 50.78 69 LEU A C 1
ATOM 542 O O . LEU A 1 69 ? 6.367 8.232 -13.241 1.00 50.78 69 LEU A O 1
#

Foldseek 3Di:
DVVLLVVLVVVLDWDALVVSLVVVVVVPPDDPDPCSSVVSVVVLVVCVVVPVQQWDDDPRTIHGDPSDD

Secondary structure (DSSP, 8-state):
-HHHHHHHHHH-S-EEHHHHHHHHHHTT-----TTHHHHHHHHHHHHHHTT-TTEEEETTEEEETTS--

Sequence (69 aa):
MEAAKRWLREQGKPRTTSEIASTIRERGVETKSKRFVPTVYATLHNAIQAGDPELVRNGKLWGLKGLSL

Solvent-accessible surface area (backbone atoms only — not comparable to full-atom values): 4090 Å² total; per-residue (Å²): 115,68,69,61,56,54,46,50,64,73,64,59,55,58,37,37,51,64,56,54,40,49,51,49,34,76,74,68,49,85,70,92,56,89,57,49,45,61,51,50,42,52,54,55,50,49,39,44,74,74,59,42,81,47,57,42,74,60,91,70,28,39,35,43,66,89,42,81,121

Nearest PDB structures (foldseek):
  8hvr-assembly1_J  TM=6.494E-01  e=6.611E-02  Streptomyces coelicolor A3(2)
  6nxk-assembly2_D  TM=6.979E-01  e=6.886E-01  Homo sapiens
  4ad9-assembly1_B  TM=6.777E-01  e=1.438E+00  Homo sapiens
  6ob1-assembly1_C  TM=6.554E-01  e=1.258E+00  Homo sapiens

Mean predicted aligned error: 7.89 Å